Protein AF-A0AAJ8B0W5-F1 (afdb_monomer)

Nearest PDB structures (foldseek):
  7wbt-assembly1_B  TM=7.585E-01  e=5.060E-06  Bos taurus
  7wbu-assembly1_A  TM=7.544E-01  e=2.182E-05  Bos taurus
  8ri2-assembly1_A  TM=7.915E-01  e=1.854E-04  Homo sapiens
  9gu4-assembly1_A  TM=7.882E-01  e=3.292E-04  Homo sapiens
  7alv-assembly1_A  TM=7.636E-01  e=7.203E-04  Homo sapiens

InterPro domains:
  IPR041075 NOD1/2, winged helix domain [PF17779] (108-151)
  IPR051261 NOD-like receptor [PTHR24106] (1-151)

Sequence (154 aa):
MVTEVRGFTDPQKEDYFRKRFRDEEQASRIISHIKTSRSLHIMCHIPVFCWITATVLEDVLKTREGGELPKTLTEMYIHFLVVQSKLKTIKYDGGSGTDPHWSPENRKMIESLGKLAFDQLQKGNLIFYESDLTECGIDIRAASVYSGVFTADL

Radius of gyration: 17.37 Å; Cα contacts (8 Å, |Δi|>4): 118; chains: 1; bounding box: 48×32×46 Å

Secondary structure (DSSP, 8-state):
---------HHHHHHHHHHH-S-HHHHHHHHHHHHH-HHHHHHTTSHHHHHHHHHHHHHHHHH-SSPPPP-SHHHHHHHHHHHHHHHHHHHTS---TTS-TT-HHHHHHHHHHHHHHHHHHHHT-----HHHHHHTT--HHHHHH-BTTB----

pLDDT: mean 82.71, std 11.6, range [37.44, 96.25]

Organism: Lates calcarifer (NCBI:txid8187)

Structure (mmCIF, N/CA/C/O backbone):
data_AF-A0AAJ8B0W5-F1
#
_entry.id   AF-A0AAJ8B0W5-F1
#
loop_
_atom_site.group_PDB
_atom_site.id
_atom_site.type_symbol
_atom_site.label_atom_id
_atom_site.label_alt_id
_atom_site.label_comp_id
_atom_site.label_asym_id
_atom_site.label_entity_id
_atom_site.label_seq_id
_atom_site.pdbx_PDB_ins_code
_atom_site.Cartn_x
_atom_site.Cartn_y
_atom_site.Cartn_z
_atom_site.occupancy
_atom_site.B_iso_or_equiv
_atom_site.auth_seq_id
_atom_site.auth_comp_id
_atom_site.auth_asym_id
_atom_site.auth_atom_id
_atom_site.pdbx_PDB_model_num
ATOM 1 N N . MET A 1 1 ? -26.819 -12.465 -16.879 1.00 71.62 1 MET A N 1
ATOM 2 C CA . MET A 1 1 ? -26.877 -11.947 -15.495 1.00 71.62 1 MET A CA 1
ATOM 3 C C . MET A 1 1 ? -25.481 -11.454 -15.154 1.00 71.62 1 MET A C 1
ATOM 5 O O . MET A 1 1 ? -24.552 -12.230 -15.319 1.00 71.62 1 MET A O 1
ATOM 9 N N . VAL A 1 2 ? -25.316 -10.176 -14.808 1.00 75.31 2 VAL A N 1
ATOM 10 C CA . VAL A 1 2 ? -24.023 -9.602 -14.395 1.00 75.31 2 VAL A CA 1
ATOM 11 C C . VAL A 1 2 ? -24.090 -9.400 -12.889 1.00 75.31 2 VAL A C 1
ATOM 13 O O . VAL A 1 2 ? -25.044 -8.794 -12.404 1.00 75.31 2 VAL A O 1
ATOM 16 N N . THR A 1 3 ? -23.116 -9.930 -12.158 1.00 81.38 3 THR A N 1
ATOM 17 C CA . THR A 1 3 ? -23.006 -9.737 -10.710 1.00 81.38 3 THR A CA 1
ATOM 18 C C . THR A 1 3 ? -21.967 -8.654 -10.455 1.00 81.38 3 THR A C 1
ATOM 20 O O . THR A 1 3 ? -20.799 -8.826 -10.787 1.00 81.38 3 THR A O 1
ATOM 23 N N . GLU A 1 4 ? -22.394 -7.530 -9.886 1.00 84.69 4 GLU A N 1
ATOM 24 C CA . GLU A 1 4 ? -21.499 -6.459 -9.448 1.00 84.69 4 GLU A CA 1
ATOM 25 C C . GLU A 1 4 ? -20.893 -6.833 -8.089 1.00 84.69 4 GLU A C 1
ATOM 27 O O . GLU A 1 4 ? -21.618 -7.044 -7.112 1.00 84.69 4 GLU A O 1
ATOM 32 N N . VAL A 1 5 ? -19.564 -6.905 -8.012 1.00 85.19 5 VAL A N 1
ATOM 33 C CA . VAL A 1 5 ? -18.870 -7.065 -6.731 1.00 85.19 5 VAL A CA 1
ATOM 34 C C . VAL A 1 5 ? -18.839 -5.710 -6.038 1.00 85.19 5 VAL A C 1
ATOM 36 O O . VAL A 1 5 ? -18.162 -4.787 -6.485 1.00 85.19 5 VAL A O 1
ATOM 39 N N . ARG A 1 6 ? -19.580 -5.594 -4.937 1.00 86.31 6 ARG A N 1
ATOM 40 C CA . ARG A 1 6 ? -19.601 -4.385 -4.110 1.00 86.31 6 ARG A CA 1
ATOM 41 C C . ARG A 1 6 ? -18.533 -4.464 -3.027 1.00 86.31 6 ARG A C 1
ATOM 43 O O . ARG A 1 6 ? -18.285 -5.529 -2.466 1.00 86.31 6 ARG A O 1
ATOM 50 N N . GLY A 1 7 ? -17.902 -3.327 -2.747 1.00 92.19 7 GLY A N 1
ATOM 51 C CA . GLY A 1 7 ? -16.942 -3.190 -1.660 1.00 92.19 7 GLY A CA 1
ATOM 52 C C . GLY A 1 7 ? -17.591 -3.239 -0.269 1.00 92.19 7 GLY A C 1
ATOM 53 O O . GLY A 1 7 ? -18.778 -3.524 -0.116 1.00 92.19 7 GLY A O 1
ATOM 54 N N . PHE A 1 8 ? -16.818 -2.921 0.766 1.00 95.56 8 PHE A N 1
ATOM 55 C CA . PHE A 1 8 ? -17.278 -2.853 2.148 1.00 95.56 8 PHE A CA 1
ATOM 56 C C . PHE A 1 8 ? -18.221 -1.676 2.405 1.00 95.56 8 PHE A C 1
ATOM 58 O O . PHE A 1 8 ? -17.924 -0.513 2.114 1.00 95.56 8 PHE A O 1
ATOM 65 N N . THR A 1 9 ? -19.348 -1.985 3.036 1.00 95.62 9 THR A N 1
ATOM 66 C CA . THR A 1 9 ? -20.220 -1.008 3.699 1.00 95.62 9 THR A CA 1
ATOM 67 C C . THR A 1 9 ? -19.547 -0.443 4.951 1.00 95.62 9 THR A C 1
ATOM 69 O O . THR A 1 9 ? -18.602 -1.035 5.470 1.00 95.62 9 THR A O 1
ATOM 72 N N . ASP A 1 10 ? -20.025 0.686 5.475 1.00 94.56 10 ASP A N 1
ATOM 73 C CA . ASP A 1 10 ? -19.412 1.306 6.659 1.00 94.56 10 ASP A CA 1
ATOM 74 C C . ASP A 1 10 ? -19.340 0.376 7.886 1.00 94.56 10 ASP A C 1
ATOM 76 O O . ASP A 1 10 ? -18.262 0.298 8.479 1.00 94.56 10 ASP A O 1
ATOM 80 N N . PRO A 1 11 ? -20.382 -0.417 8.222 1.00 95.94 11 PRO A N 1
ATOM 81 C CA . PRO A 1 11 ? -20.266 -1.426 9.275 1.00 95.94 11 PRO A CA 1
ATOM 82 C C . PRO A 1 11 ? -19.191 -2.480 8.975 1.00 95.94 11 PRO A C 1
ATOM 84 O O . PRO A 1 11 ? -18.404 -2.826 9.850 1.00 95.94 11 PRO A O 1
ATOM 87 N N . GLN A 1 12 ? -19.089 -2.944 7.723 1.00 96.25 12 GLN A N 1
ATOM 88 C CA . GLN A 1 12 ? -18.071 -3.924 7.320 1.00 96.25 12 GLN A CA 1
ATOM 89 C C . GLN A 1 12 ? -16.646 -3.360 7.404 1.00 96.25 12 GLN A C 1
ATOM 91 O O . GLN A 1 12 ? -15.726 -4.096 7.760 1.00 96.25 12 GLN A O 1
ATOM 96 N N . LYS A 1 13 ? -16.455 -2.063 7.117 1.00 95.06 13 LYS A N 1
ATOM 97 C CA . LYS A 1 13 ? -15.167 -1.380 7.314 1.00 95.06 13 LYS A CA 1
ATOM 98 C C . LYS A 1 13 ? -14.766 -1.424 8.785 1.00 95.06 13 LYS A C 1
ATOM 100 O O . LYS A 1 13 ? -13.646 -1.814 9.100 1.00 95.06 13 LYS A O 1
ATOM 105 N N . GLU A 1 14 ? -15.670 -1.039 9.686 1.00 95.12 14 GLU A N 1
ATOM 106 C CA . GLU A 1 14 ? -15.387 -1.058 11.124 1.00 95.12 14 GLU A CA 1
ATOM 107 C C . GLU A 1 14 ? -15.093 -2.469 11.632 1.00 95.12 14 GLU A C 1
ATOM 109 O O . GLU A 1 14 ? -14.101 -2.670 12.332 1.00 95.12 14 GLU A O 1
ATOM 114 N N . ASP A 1 15 ? -15.911 -3.446 11.238 1.00 95.88 15 ASP A N 1
ATOM 115 C CA . ASP A 1 15 ? -15.726 -4.848 11.610 1.00 95.88 15 ASP A CA 1
ATOM 116 C C . ASP A 1 15 ? -14.378 -5.391 11.139 1.00 95.88 15 ASP A C 1
ATOM 118 O O . ASP A 1 15 ? -13.724 -6.133 11.872 1.00 95.88 15 ASP A O 1
ATOM 122 N N . TYR A 1 16 ? -13.938 -5.015 9.935 1.00 95.75 16 TYR A N 1
ATOM 123 C CA . TYR A 1 16 ? -12.618 -5.380 9.434 1.00 95.75 16 TYR A CA 1
ATOM 124 C C . TYR A 1 16 ? -11.511 -4.867 10.365 1.00 95.75 16 TYR A C 1
ATOM 126 O O . TYR A 1 16 ? -10.654 -5.646 10.787 1.00 95.75 16 TYR A O 1
ATOM 134 N N . PHE A 1 17 ? -11.535 -3.580 10.728 1.00 94.88 17 PHE A N 1
ATOM 135 C CA . PHE A 1 17 ? -10.498 -2.996 11.581 1.00 94.88 17 PHE A CA 1
ATOM 136 C C . PHE A 1 17 ? -10.548 -3.541 13.015 1.00 94.88 17 PHE A C 1
ATOM 138 O O . PHE A 1 17 ? -9.497 -3.887 13.549 1.00 94.88 17 PHE A O 1
ATOM 145 N N . ARG A 1 18 ? -11.737 -3.727 13.605 1.00 94.50 18 ARG A N 1
ATOM 146 C CA . ARG A 1 18 ? -11.876 -4.367 14.928 1.00 94.50 18 ARG A CA 1
ATOM 147 C C . ARG A 1 18 ? -11.357 -5.804 14.936 1.00 94.50 18 ARG A C 1
ATOM 149 O O . ARG A 1 18 ? -10.665 -6.206 15.858 1.00 94.50 18 ARG A O 1
ATOM 156 N N . LYS A 1 19 ? -11.623 -6.587 13.885 1.00 94.12 19 LYS A N 1
ATOM 157 C CA . LYS A 1 19 ? -11.083 -7.956 13.771 1.00 94.12 19 LYS A CA 1
ATOM 158 C C . LYS A 1 19 ? -9.568 -7.973 13.562 1.00 94.12 19 LYS A C 1
ATOM 1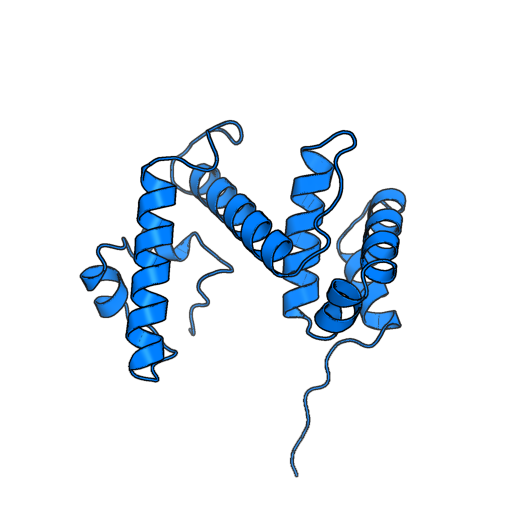60 O O . LYS A 1 19 ? -8.904 -8.925 13.967 1.00 94.12 19 LYS A O 1
ATOM 165 N N . ARG A 1 20 ? -9.017 -6.949 12.904 1.00 93.12 20 ARG A N 1
ATOM 166 C CA . ARG A 1 20 ? -7.590 -6.863 12.566 1.00 93.12 20 ARG A CA 1
ATOM 167 C C . ARG A 1 20 ? -6.711 -6.407 13.734 1.00 93.12 20 ARG A C 1
ATOM 169 O O . ARG A 1 20 ? -5.550 -6.823 13.793 1.00 93.12 20 ARG A O 1
ATOM 176 N N . PHE A 1 21 ? -7.236 -5.573 14.628 1.00 89.75 21 PHE A N 1
ATOM 177 C CA . PHE A 1 21 ? -6.525 -5.020 15.782 1.00 89.75 21 PHE A CA 1
ATOM 178 C C . PHE A 1 21 ? -7.131 -5.560 17.078 1.00 89.75 21 PHE A C 1
ATOM 180 O O . PHE A 1 21 ? -8.273 -5.264 17.391 1.00 89.75 21 PHE A O 1
ATOM 187 N N . ARG A 1 22 ? -6.364 -6.361 17.831 1.00 86.06 22 ARG A N 1
ATOM 188 C CA . ARG A 1 22 ? -6.845 -6.988 19.080 1.00 86.06 22 ARG A CA 1
ATOM 189 C C . ARG A 1 22 ? -7.035 -5.994 20.226 1.00 86.06 22 ARG A C 1
ATOM 191 O O . ARG A 1 22 ? -7.784 -6.279 21.150 1.00 86.06 22 ARG A O 1
ATOM 198 N N . ASP A 1 23 ? -6.305 -4.885 20.183 1.00 89.56 23 ASP A N 1
ATOM 199 C CA . ASP A 1 23 ? -6.404 -3.813 21.162 1.00 89.56 23 ASP A CA 1
ATOM 200 C C . ASP A 1 23 ? -7.536 -2.854 20.764 1.00 89.56 23 ASP A C 1
ATOM 202 O O . ASP A 1 23 ? -7.506 -2.252 19.686 1.00 89.56 23 ASP A O 1
ATOM 206 N N . GLU A 1 24 ? -8.551 -2.742 21.621 1.00 89.56 24 GLU A N 1
ATOM 207 C CA . GLU A 1 24 ? -9.753 -1.944 21.349 1.00 89.56 24 GLU A CA 1
ATOM 208 C C . GLU A 1 24 ? -9.474 -0.437 21.291 1.00 89.56 24 GLU A C 1
ATOM 210 O O . GLU A 1 24 ? -10.128 0.288 20.532 1.00 89.56 24 GLU A O 1
ATOM 215 N N . GLU A 1 25 ? -8.488 0.058 22.042 1.00 88.00 25 GLU A N 1
ATOM 216 C CA . GLU A 1 25 ? -8.101 1.469 22.002 1.00 88.00 25 GLU A CA 1
ATOM 217 C C . GLU A 1 25 ? -7.418 1.787 20.665 1.00 88.00 25 GLU A C 1
ATOM 219 O O . GLU A 1 25 ? -7.766 2.759 19.983 1.00 88.00 25 GLU A O 1
ATOM 224 N N . GLN A 1 26 ? -6.511 0.910 20.228 1.00 87.25 26 GLN A N 1
ATOM 225 C CA . GLN A 1 26 ? -5.846 0.992 18.935 1.00 87.25 26 GLN A CA 1
ATOM 226 C C . GLN A 1 26 ? -6.858 0.916 17.785 1.00 87.25 26 GLN A C 1
ATOM 228 O O . GLN A 1 26 ? -6.822 1.754 16.878 1.00 87.25 26 GLN A O 1
ATOM 233 N N . ALA A 1 27 ? -7.784 -0.049 17.830 1.00 91.69 27 ALA A N 1
ATOM 234 C CA . ALA A 1 27 ? -8.842 -0.196 16.835 1.00 91.69 27 ALA A CA 1
ATOM 235 C C . ALA A 1 27 ? -9.715 1.066 16.764 1.00 91.69 27 ALA A C 1
ATOM 237 O O . ALA A 1 27 ? -9.953 1.601 15.677 1.00 91.69 27 ALA A O 1
ATOM 238 N N . SER A 1 28 ? -10.126 1.597 17.918 1.00 91.44 28 SER A N 1
ATOM 239 C CA . SER A 1 28 ? -10.945 2.809 18.014 1.00 91.44 28 SER A CA 1
ATOM 240 C C . SER A 1 28 ? -10.229 4.039 17.454 1.00 91.44 28 SER A C 1
ATOM 242 O O . SER A 1 28 ? -10.823 4.806 16.690 1.00 91.44 28 SER A O 1
ATOM 244 N N . ARG A 1 29 ? -8.937 4.214 17.759 1.00 88.56 29 ARG A N 1
ATOM 245 C CA . ARG A 1 29 ? -8.121 5.320 17.238 1.00 88.56 29 ARG A CA 1
ATOM 246 C C . ARG A 1 29 ? -7.969 5.252 15.717 1.00 88.56 29 ARG A C 1
ATOM 248 O O . ARG A 1 29 ? -8.092 6.279 15.048 1.00 88.56 29 ARG A O 1
ATOM 255 N N . ILE A 1 30 ? -7.756 4.057 15.163 1.00 89.44 30 ILE A N 1
ATOM 256 C CA . ILE A 1 30 ? -7.661 3.832 13.713 1.00 89.44 30 ILE A CA 1
ATOM 257 C C . ILE A 1 30 ? -8.991 4.131 13.023 1.00 89.44 30 ILE A C 1
ATOM 259 O O . ILE A 1 30 ? -9.023 4.892 12.057 1.00 89.44 30 ILE A O 1
ATOM 263 N N . ILE A 1 31 ? -10.094 3.577 13.531 1.00 93.12 31 ILE A N 1
ATOM 264 C CA . ILE A 1 31 ? -11.433 3.803 12.973 1.00 93.12 31 ILE A CA 1
ATOM 265 C C . ILE A 1 31 ? -11.778 5.296 13.010 1.00 93.12 31 ILE A C 1
ATOM 267 O O . ILE A 1 31 ? -12.283 5.832 12.023 1.00 93.12 31 ILE A O 1
ATOM 271 N N . SER A 1 32 ? -11.464 5.980 14.113 1.00 92.25 32 SER A N 1
ATOM 272 C CA . SER A 1 32 ? -11.654 7.425 14.248 1.00 92.25 32 SER A CA 1
ATOM 273 C C . SER A 1 32 ? -10.862 8.204 13.193 1.00 92.25 32 SER A C 1
ATOM 275 O O . SER A 1 32 ? -11.447 8.999 12.459 1.00 92.25 32 SER A O 1
ATOM 277 N N . HIS A 1 33 ? -9.566 7.915 13.026 1.00 89.38 33 HIS A N 1
ATOM 278 C CA . HIS A 1 33 ? -8.721 8.560 12.010 1.00 89.38 33 HIS A CA 1
ATOM 279 C C . HIS A 1 33 ? -9.228 8.342 10.578 1.00 89.38 33 HIS A C 1
ATOM 281 O O . HIS A 1 33 ? -9.235 9.257 9.754 1.00 89.38 33 HIS A O 1
ATOM 287 N N . ILE A 1 34 ? -9.698 7.133 10.270 1.00 90.81 34 ILE A N 1
ATOM 288 C CA . ILE A 1 34 ? -10.270 6.829 8.955 1.00 90.81 34 ILE A CA 1
ATOM 289 C C . ILE A 1 34 ? -11.553 7.627 8.735 1.00 90.81 34 ILE A C 1
ATOM 291 O O . ILE A 1 34 ? -11.740 8.161 7.649 1.00 90.81 34 ILE A O 1
ATOM 295 N N . LYS A 1 35 ? -12.427 7.740 9.742 1.00 91.38 35 LYS A N 1
ATOM 296 C CA . LYS A 1 35 ? -13.674 8.514 9.643 1.00 91.38 35 LYS A CA 1
ATOM 297 C C . LYS A 1 35 ? -13.431 10.019 9.509 1.00 91.38 35 LYS A C 1
ATOM 299 O O . LYS A 1 35 ? -14.197 10.683 8.815 1.00 91.38 35 LYS A O 1
ATOM 304 N N . THR A 1 36 ? -12.392 10.562 10.144 1.00 90.75 36 THR A N 1
ATOM 305 C CA . THR A 1 36 ? -12.055 11.991 10.035 1.00 90.75 36 THR A CA 1
ATOM 306 C C . THR A 1 36 ? -11.388 12.333 8.702 1.00 90.75 36 THR A C 1
ATOM 308 O O . THR A 1 36 ? -11.599 13.428 8.180 1.00 90.75 36 THR A O 1
ATOM 311 N N . SER A 1 37 ? -10.642 11.402 8.095 1.00 89.38 37 SER A N 1
ATOM 312 C CA . SER A 1 37 ? -10.120 11.565 6.735 1.00 89.38 37 SER A CA 1
ATOM 313 C C . SER A 1 37 ? -11.114 11.071 5.682 1.00 89.38 37 SER A C 1
ATOM 315 O O . SER A 1 37 ? -11.194 9.881 5.371 1.00 89.38 37 SER A O 1
ATOM 317 N N . ARG A 1 38 ? -11.825 12.009 5.042 1.00 90.12 38 ARG A N 1
ATOM 318 C CA . ARG A 1 38 ? -12.773 11.711 3.950 1.00 90.12 38 ARG A CA 1
ATOM 319 C C . ARG A 1 38 ? -12.165 10.808 2.870 1.00 90.12 38 ARG A C 1
ATOM 321 O O . ARG A 1 38 ? -12.831 9.887 2.403 1.00 90.12 38 ARG A O 1
ATOM 328 N N . SER A 1 39 ? -10.914 11.055 2.485 1.00 88.62 39 SER A N 1
ATOM 329 C CA . SER A 1 39 ? -10.226 10.263 1.462 1.00 88.62 39 SER A CA 1
ATOM 330 C C . SER A 1 39 ? -10.042 8.812 1.906 1.00 88.62 39 SER A C 1
ATOM 332 O O . SER A 1 39 ? -10.419 7.902 1.171 1.00 88.62 39 SER A O 1
ATOM 334 N N . LEU A 1 40 ? -9.527 8.578 3.120 1.00 89.19 40 LEU A N 1
ATOM 335 C CA . LEU A 1 40 ? -9.344 7.219 3.646 1.00 89.19 40 LEU A CA 1
ATOM 336 C C . LEU A 1 40 ? -10.680 6.487 3.785 1.00 89.19 40 LEU A C 1
ATOM 338 O O . LEU A 1 40 ? -10.784 5.322 3.401 1.00 89.19 40 LEU A O 1
ATOM 342 N N . HIS A 1 41 ? -11.708 7.177 4.280 1.00 91.50 41 HIS A N 1
ATOM 343 C CA . HIS A 1 41 ? -13.038 6.609 4.466 1.00 91.50 41 HIS A CA 1
ATOM 344 C C . HIS A 1 41 ? -13.671 6.103 3.159 1.00 91.50 41 HIS A C 1
ATOM 346 O O . HIS A 1 41 ? -14.251 5.011 3.130 1.00 91.50 41 HIS A O 1
ATOM 352 N N . ILE A 1 42 ? -13.554 6.885 2.078 1.00 92.06 42 ILE A N 1
ATOM 353 C CA . ILE A 1 42 ? -14.071 6.518 0.752 1.00 92.06 42 ILE A CA 1
ATOM 354 C C . ILE A 1 42 ? -13.294 5.324 0.199 1.00 92.06 42 ILE A C 1
ATOM 356 O O . ILE A 1 42 ? -13.893 4.356 -0.259 1.00 92.06 42 ILE A O 1
ATOM 360 N N . MET A 1 43 ? -11.966 5.356 0.278 1.00 90.50 43 MET A N 1
ATOM 361 C CA . MET A 1 43 ? -11.130 4.293 -0.278 1.00 90.50 43 MET A CA 1
ATOM 362 C C . MET A 1 43 ? -11.292 2.961 0.427 1.00 90.50 43 MET A C 1
ATOM 364 O O . MET A 1 43 ? -11.328 1.935 -0.241 1.00 90.50 43 MET A O 1
ATOM 368 N N . CYS A 1 44 ? -11.467 2.974 1.75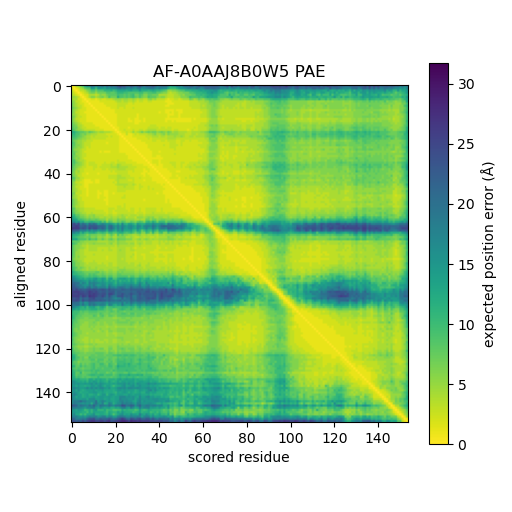0 1.00 91.88 44 CYS A N 1
ATOM 369 C CA . CYS A 1 44 ? -11.768 1.778 2.534 1.00 91.88 44 CYS A CA 1
ATOM 370 C C . CYS A 1 44 ? -13.095 1.111 2.125 1.00 91.88 44 CYS A C 1
ATOM 372 O O . CYS A 1 44 ? -13.448 0.071 2.664 1.00 91.88 44 CYS A O 1
ATOM 374 N N . HIS A 1 45 ? -13.848 1.660 1.166 1.00 93.44 45 HIS A N 1
ATOM 375 C CA . HIS A 1 45 ? -14.868 0.883 0.474 1.00 93.44 45 HIS A CA 1
ATOM 376 C C . HIS A 1 45 ? -14.265 -0.315 -0.273 1.00 93.44 45 HIS A C 1
ATOM 378 O O . HIS A 1 45 ? -14.861 -1.381 -0.284 1.00 93.44 45 HIS A O 1
ATOM 384 N N . ILE A 1 46 ? -13.076 -0.203 -0.863 1.00 94.06 46 ILE A N 1
ATOM 385 C CA . ILE A 1 46 ? -12.437 -1.327 -1.554 1.00 94.06 46 ILE A CA 1
ATOM 386 C C . ILE A 1 46 ? -11.605 -2.118 -0.527 1.00 94.06 46 ILE A C 1
ATOM 388 O O . ILE A 1 46 ? -10.710 -1.539 0.095 1.00 94.06 46 ILE A O 1
ATOM 392 N N . PRO A 1 47 ? -11.832 -3.436 -0.354 1.00 92.19 47 PRO A N 1
ATOM 393 C CA . PRO A 1 47 ? -11.182 -4.228 0.698 1.00 92.19 47 PRO A CA 1
ATOM 394 C C . PRO A 1 47 ? -9.648 -4.170 0.708 1.00 92.19 47 PRO A C 1
ATOM 396 O O . PRO A 1 47 ? -9.038 -4.163 1.778 1.00 92.19 47 PRO A O 1
ATOM 399 N N . VAL A 1 48 ? -9.007 -4.069 -0.462 1.00 91.00 48 VAL A N 1
ATOM 400 C CA . VAL A 1 48 ? -7.541 -3.945 -0.546 1.00 91.00 48 VAL A CA 1
ATOM 401 C C . VAL A 1 48 ? -7.034 -2.669 0.132 1.00 91.00 48 VAL A C 1
ATOM 403 O O . VAL A 1 48 ? -6.001 -2.698 0.797 1.00 91.00 48 VAL A O 1
ATOM 406 N N . PHE A 1 49 ? -7.786 -1.566 0.063 1.00 91.56 49 PHE A N 1
ATOM 407 C CA . PHE A 1 49 ? -7.423 -0.334 0.760 1.00 91.56 49 PHE A CA 1
ATOM 408 C C . PHE A 1 49 ? -7.587 -0.468 2.270 1.00 91.56 49 PHE A C 1
ATOM 410 O O . PHE A 1 49 ? -6.730 0.021 2.997 1.00 91.56 49 PHE A O 1
ATOM 417 N N . CYS A 1 50 ? -8.595 -1.197 2.761 1.00 93.56 50 CYS A N 1
ATOM 418 C CA . CYS A 1 50 ? -8.670 -1.533 4.187 1.00 93.56 50 CYS A CA 1
ATOM 419 C C . CYS A 1 50 ? -7.416 -2.280 4.660 1.00 93.56 50 CYS A C 1
ATOM 421 O O . CYS A 1 50 ? -6.885 -1.988 5.734 1.00 93.56 50 CYS A O 1
ATOM 423 N N . TRP A 1 51 ? -6.909 -3.211 3.849 1.00 92.25 51 TRP A N 1
ATOM 424 C CA . TRP A 1 51 ? -5.678 -3.938 4.148 1.00 92.25 51 TRP A CA 1
ATOM 425 C C . TRP A 1 51 ? -4.426 -3.056 4.118 1.00 92.25 51 TRP A C 1
ATOM 427 O O . TRP A 1 51 ? -3.648 -3.095 5.078 1.00 92.25 51 TRP A O 1
ATOM 437 N N . ILE A 1 52 ? -4.262 -2.210 3.095 1.00 91.44 52 ILE A N 1
ATOM 438 C CA . ILE A 1 52 ? -3.157 -1.237 3.019 1.00 91.44 52 ILE A CA 1
ATOM 439 C C . ILE A 1 52 ? -3.204 -0.303 4.231 1.00 91.44 52 ILE A C 1
ATOM 441 O O . ILE A 1 52 ? -2.198 -0.119 4.918 1.00 91.44 52 ILE A O 1
ATOM 445 N N . THR A 1 53 ? -4.383 0.242 4.543 1.00 92.19 53 THR A N 1
ATOM 446 C CA . THR A 1 53 ? -4.574 1.162 5.664 1.00 92.19 53 THR A CA 1
ATOM 447 C C . THR A 1 53 ? -4.269 0.518 7.003 1.00 92.19 53 THR A C 1
ATOM 449 O O . THR A 1 53 ? -3.533 1.103 7.793 1.00 92.19 53 THR A O 1
ATOM 452 N N . ALA A 1 54 ? -4.755 -0.699 7.249 1.00 91.75 54 ALA A N 1
ATOM 453 C CA . ALA A 1 54 ? -4.416 -1.421 8.469 1.00 91.75 54 ALA A CA 1
ATOM 454 C C . ALA A 1 54 ? -2.903 -1.661 8.579 1.00 91.75 54 ALA A C 1
ATOM 456 O O . ALA A 1 54 ? -2.317 -1.394 9.622 1.00 91.75 54 ALA A O 1
ATOM 457 N N . THR A 1 55 ? -2.266 -2.111 7.497 1.00 90.38 55 THR A N 1
ATOM 458 C CA . THR A 1 55 ? -0.823 -2.399 7.461 1.00 90.38 55 THR A CA 1
ATOM 459 C C . THR A 1 55 ? 0.015 -1.167 7.797 1.00 90.38 55 THR A C 1
ATOM 461 O O . THR A 1 55 ? 0.912 -1.229 8.635 1.00 90.38 55 THR A O 1
ATOM 464 N N . VAL A 1 56 ? -0.305 -0.028 7.181 1.00 90.38 56 VAL A N 1
ATOM 465 C CA . VAL A 1 56 ? 0.409 1.234 7.400 1.00 90.38 56 VAL A CA 1
ATOM 466 C C . VAL A 1 56 ? 0.176 1.781 8.804 1.00 90.38 56 VAL A C 1
ATOM 468 O O . VAL A 1 56 ? 1.133 2.144 9.485 1.00 90.38 56 VAL A O 1
ATOM 471 N N . LEU A 1 57 ? -1.078 1.842 9.258 1.00 88.94 57 LEU A N 1
ATOM 472 C CA . LEU A 1 57 ? -1.389 2.405 10.572 1.00 88.94 57 LEU A CA 1
ATOM 473 C C . LEU A 1 57 ? -0.851 1.529 11.710 1.00 88.94 57 LEU A C 1
ATOM 475 O O . LEU A 1 57 ? -0.464 2.066 12.743 1.00 88.94 57 LEU A O 1
ATOM 479 N N . GLU A 1 58 ? -0.754 0.210 11.516 1.00 87.12 58 GLU A N 1
ATOM 480 C CA . GLU A 1 58 ? -0.104 -0.685 12.475 1.00 87.12 58 GLU A CA 1
ATOM 481 C C . GLU A 1 58 ? 1.382 -0.350 12.669 1.00 87.12 58 GLU A C 1
ATOM 483 O O . GLU A 1 58 ? 1.833 -0.238 13.809 1.00 87.12 58 GLU A O 1
ATOM 488 N N . ASP A 1 59 ? 2.141 -0.171 11.581 1.00 85.69 59 ASP A N 1
ATOM 489 C CA . ASP A 1 59 ? 3.570 0.171 11.654 1.00 85.69 59 ASP A CA 1
ATOM 490 C C . ASP A 1 59 ? 3.787 1.565 12.253 1.00 85.69 59 ASP A C 1
ATOM 492 O O . ASP A 1 59 ? 4.624 1.737 13.142 1.00 85.69 59 ASP A O 1
ATOM 496 N N . VAL A 1 60 ? 3.000 2.558 11.826 1.00 84.19 60 VAL A N 1
ATOM 497 C CA . VAL A 1 60 ? 3.127 3.937 12.324 1.00 84.19 60 VAL A CA 1
ATOM 498 C C . VAL A 1 60 ? 2.817 4.014 13.821 1.00 84.19 60 VAL A C 1
ATOM 500 O O . VAL A 1 60 ? 3.555 4.667 14.554 1.00 84.19 60 VAL A O 1
ATOM 503 N N . LEU A 1 61 ? 1.776 3.325 14.300 1.00 81.56 61 LEU A N 1
ATOM 504 C CA . LEU A 1 61 ? 1.412 3.337 15.722 1.00 81.56 61 LEU A CA 1
ATOM 505 C C . LEU A 1 61 ? 2.417 2.588 16.606 1.00 81.56 61 LEU A C 1
ATOM 507 O O . LEU A 1 61 ? 2.615 2.988 17.747 1.00 81.56 61 LEU A O 1
ATOM 511 N N . LYS A 1 62 ? 3.074 1.538 16.095 1.00 77.56 62 LYS A N 1
ATOM 512 C CA . LYS A 1 62 ? 4.134 0.824 16.830 1.00 77.56 62 LYS A CA 1
ATOM 513 C C . LYS A 1 62 ? 5.442 1.610 16.914 1.00 77.56 62 LYS A C 1
ATOM 515 O O . LYS A 1 62 ? 6.212 1.399 17.842 1.00 77.56 62 LYS A O 1
ATOM 520 N N . THR A 1 63 ? 5.720 2.466 15.931 1.00 71.19 63 THR A N 1
ATOM 521 C CA . THR A 1 63 ? 7.029 3.128 15.782 1.00 71.19 63 THR A CA 1
ATOM 522 C C . THR A 1 63 ? 7.040 4.598 16.195 1.00 71.19 63 THR A C 1
ATOM 524 O O . THR A 1 63 ? 8.119 5.158 16.379 1.00 71.19 63 THR A O 1
ATOM 527 N N . ARG A 1 64 ? 5.877 5.244 16.352 1.00 65.00 64 ARG A N 1
ATOM 528 C CA . ARG A 1 64 ? 5.774 6.647 16.778 1.00 65.00 64 ARG A CA 1
ATOM 529 C C . ARG A 1 64 ? 4.918 6.800 18.032 1.00 65.00 64 ARG A C 1
ATOM 531 O O . ARG A 1 64 ? 3.692 6.719 17.969 1.00 65.00 64 ARG A O 1
ATOM 538 N N . GLU A 1 65 ? 5.551 7.198 19.131 1.00 53.84 65 GLU A N 1
ATOM 539 C CA . GLU A 1 65 ? 4.866 7.833 20.259 1.00 53.84 65 GLU A CA 1
ATOM 540 C C . GLU A 1 65 ? 4.458 9.266 19.860 1.00 53.84 65 GLU A C 1
ATOM 542 O O . GLU A 1 65 ? 5.181 10.230 20.084 1.00 53.84 65 GLU A O 1
ATOM 547 N N . GLY A 1 66 ? 3.307 9.419 19.193 1.00 57.09 66 GLY A N 1
ATOM 548 C CA . GLY A 1 66 ? 2.638 10.727 19.074 1.00 57.09 66 GLY A CA 1
ATOM 549 C C . GLY A 1 66 ? 2.782 11.504 17.757 1.00 57.09 66 GLY A C 1
ATOM 550 O O . GLY A 1 66 ? 2.451 12.685 17.723 1.00 57.09 66 GLY A O 1
ATOM 551 N N . GLY A 1 67 ? 3.220 10.882 16.656 1.00 64.19 67 GLY A N 1
ATOM 552 C CA . GLY A 1 67 ? 3.198 11.536 15.335 1.00 64.19 67 GLY A CA 1
ATOM 553 C C . GLY A 1 67 ? 1.820 11.525 14.654 1.00 64.19 67 GLY A C 1
ATOM 554 O O . GLY A 1 67 ? 0.990 10.657 14.932 1.00 64.19 67 GLY A O 1
ATOM 555 N N . GLU A 1 68 ? 1.587 12.461 13.723 1.00 71.12 68 GLU A N 1
ATOM 556 C CA . GLU A 1 68 ? 0.377 12.460 12.888 1.00 71.12 68 GLU A CA 1
ATOM 557 C C . GLU A 1 68 ? 0.318 11.210 11.997 1.00 71.12 68 GLU A C 1
ATOM 559 O O . GLU A 1 68 ? 1.322 10.786 11.416 1.00 71.12 68 GLU A O 1
ATOM 564 N N . LEU A 1 69 ? -0.878 10.627 11.896 1.00 81.88 69 LEU A N 1
ATOM 565 C CA . LEU A 1 69 ? -1.162 9.513 10.998 1.00 81.88 69 LEU A CA 1
ATOM 566 C C . LEU A 1 69 ? -1.306 10.025 9.553 1.00 81.88 69 LEU A C 1
ATOM 568 O O . LEU A 1 69 ? -1.807 11.138 9.370 1.00 81.88 69 LEU A O 1
ATOM 572 N N . PRO A 1 70 ? -0.937 9.228 8.532 1.00 84.75 70 PRO A N 1
ATOM 573 C CA . PRO A 1 70 ? -1.085 9.609 7.127 1.00 84.75 70 PRO A CA 1
ATOM 574 C C . PRO A 1 70 ? -2.523 10.027 6.810 1.00 84.75 70 PRO A C 1
ATOM 576 O O . PRO A 1 70 ? -3.473 9.320 7.156 1.00 84.75 70 PRO A O 1
ATOM 579 N N . LYS A 1 71 ? -2.699 11.180 6.167 1.00 82.00 71 LYS A N 1
ATOM 580 C CA . LYS A 1 71 ? -4.010 11.771 5.859 1.00 82.00 71 LYS A CA 1
ATOM 581 C C . LYS A 1 71 ? -4.360 11.613 4.386 1.00 82.00 71 LYS A C 1
ATOM 583 O O . LYS A 1 71 ? -5.543 11.499 4.056 1.00 82.00 71 LYS A O 1
ATOM 588 N N . THR A 1 72 ? -3.351 11.603 3.514 1.00 86.12 72 THR A N 1
ATOM 589 C CA . THR A 1 72 ? -3.530 11.551 2.060 1.00 86.12 72 THR A CA 1
ATOM 590 C C . THR A 1 72 ? -3.227 10.181 1.468 1.00 86.12 72 THR A C 1
ATOM 592 O O . THR A 1 72 ? -2.517 9.356 2.037 1.00 86.12 72 THR A O 1
ATOM 595 N N . LEU A 1 73 ? -3.752 9.967 0.264 1.00 85.19 73 LEU A N 1
ATOM 596 C CA . LEU A 1 73 ? -3.475 8.807 -0.575 1.00 85.19 73 LEU A CA 1
ATOM 597 C C . LEU A 1 73 ? -1.980 8.589 -0.805 1.00 85.19 73 LEU A C 1
ATOM 599 O O . LEU A 1 73 ? -1.456 7.499 -0.597 1.00 85.19 73 LEU A O 1
ATOM 603 N N . THR A 1 74 ? -1.295 9.650 -1.215 1.00 89.50 74 THR A N 1
ATOM 604 C CA . THR A 1 74 ? 0.132 9.607 -1.516 1.00 89.50 74 THR A CA 1
ATOM 605 C C . THR A 1 74 ? 0.937 9.258 -0.272 1.00 89.50 74 THR A C 1
ATOM 607 O O . THR A 1 74 ? 1.803 8.392 -0.337 1.00 89.50 74 THR A O 1
ATOM 610 N N . GLU A 1 75 ? 0.611 9.852 0.880 1.00 89.19 75 GLU A N 1
ATOM 611 C CA . GLU A 1 75 ? 1.248 9.491 2.149 1.00 89.19 75 GLU A CA 1
ATOM 612 C C . GLU A 1 75 ? 1.008 8.017 2.492 1.00 89.19 75 GLU A C 1
ATOM 614 O O . GLU A 1 75 ? 1.958 7.320 2.835 1.00 89.19 75 GLU A O 1
ATOM 619 N N . MET A 1 76 ? -0.222 7.508 2.338 1.00 90.25 76 MET A N 1
ATOM 620 C CA . MET A 1 76 ? -0.520 6.087 2.560 1.00 90.25 76 MET A CA 1
ATOM 621 C C . MET A 1 76 ? 0.371 5.177 1.713 1.00 90.25 76 MET A C 1
ATOM 623 O O . MET A 1 76 ? 0.944 4.230 2.247 1.00 90.25 76 MET A O 1
ATOM 627 N N . TYR A 1 77 ? 0.527 5.470 0.421 1.00 89.50 77 TYR A N 1
ATOM 628 C CA . TYR A 1 77 ? 1.374 4.674 -0.470 1.00 89.50 77 TYR A CA 1
ATOM 629 C C . TYR A 1 77 ? 2.868 4.811 -0.153 1.00 89.50 77 TYR A C 1
ATOM 631 O O . TYR A 1 77 ? 3.577 3.807 -0.163 1.00 89.50 77 TYR A O 1
ATOM 639 N N . ILE A 1 78 ? 3.349 6.008 0.197 1.00 89.25 78 ILE A N 1
ATOM 640 C CA . ILE A 1 78 ? 4.739 6.209 0.639 1.00 89.25 78 ILE A CA 1
ATOM 641 C C . ILE A 1 78 ? 5.014 5.377 1.894 1.00 89.25 78 ILE A C 1
ATOM 643 O O . ILE A 1 78 ? 5.986 4.625 1.943 1.00 89.25 78 ILE A O 1
ATOM 647 N N . HIS A 1 79 ? 4.140 5.466 2.898 1.00 89.12 79 HIS A N 1
ATOM 648 C CA . HIS A 1 79 ? 4.281 4.689 4.123 1.00 89.12 79 HIS A CA 1
ATOM 649 C C . HIS A 1 79 ? 4.157 3.187 3.864 1.00 89.12 79 HIS A C 1
ATOM 651 O O . HIS A 1 79 ? 4.897 2.406 4.456 1.00 89.12 79 HIS A O 1
ATOM 657 N N . PHE A 1 80 ? 3.285 2.770 2.947 1.00 89.19 80 PHE A N 1
ATOM 658 C CA . PHE A 1 80 ? 3.181 1.372 2.549 1.00 89.19 80 PHE A CA 1
ATOM 659 C C . PHE A 1 80 ? 4.494 0.857 1.945 1.00 89.19 80 PHE A C 1
ATOM 661 O O . PHE A 1 80 ? 4.971 -0.198 2.357 1.00 89.19 80 PHE A O 1
ATOM 668 N N . LEU A 1 81 ? 5.139 1.622 1.057 1.00 87.44 81 LEU A N 1
ATOM 669 C CA . LEU A 1 81 ? 6.454 1.267 0.507 1.00 87.44 81 LEU A CA 1
ATOM 670 C C . LEU A 1 81 ? 7.537 1.172 1.590 1.00 87.44 81 LEU A C 1
ATOM 672 O O . LEU A 1 81 ? 8.388 0.282 1.529 1.00 87.44 81 LEU A O 1
ATOM 676 N N . VAL A 1 82 ? 7.490 2.038 2.607 1.00 86.19 82 VAL A N 1
ATOM 677 C CA . VAL A 1 82 ? 8.391 1.954 3.768 1.00 86.19 82 VAL A CA 1
ATOM 678 C C . VAL A 1 82 ? 8.169 0.652 4.541 1.00 86.19 82 VAL A C 1
ATOM 680 O O . VAL A 1 82 ? 9.140 -0.042 4.841 1.00 86.19 82 VAL A O 1
ATOM 683 N N . VAL A 1 83 ? 6.914 0.280 4.824 1.00 85.75 83 VAL A N 1
ATOM 684 C CA . VAL A 1 83 ? 6.586 -0.985 5.508 1.00 85.75 83 VAL A CA 1
ATOM 685 C C . VAL A 1 83 ? 7.081 -2.187 4.706 1.00 85.75 83 VAL A C 1
ATOM 687 O O . VAL A 1 83 ? 7.726 -3.074 5.262 1.00 85.75 83 VAL A O 1
ATOM 690 N N . GLN A 1 84 ? 6.842 -2.200 3.395 1.00 83.06 84 GLN A N 1
ATOM 691 C CA . GLN A 1 84 ? 7.291 -3.282 2.518 1.00 83.06 84 GLN A CA 1
ATOM 692 C C . GLN A 1 84 ? 8.822 -3.391 2.468 1.00 83.06 84 GLN A C 1
ATOM 694 O O . GLN A 1 84 ? 9.369 -4.490 2.542 1.00 83.06 84 GLN A O 1
ATOM 699 N N . SER A 1 85 ? 9.525 -2.256 2.437 1.00 80.25 85 SER A N 1
ATOM 700 C CA . SER A 1 85 ? 10.993 -2.228 2.445 1.00 80.25 85 SER A CA 1
ATOM 701 C C . SER A 1 85 ? 11.572 -2.781 3.752 1.00 80.25 85 SER A C 1
ATOM 703 O O . SER A 1 85 ? 12.509 -3.573 3.712 1.00 80.25 85 SER A O 1
ATOM 705 N N . LYS A 1 86 ? 10.973 -2.451 4.907 1.00 78.75 86 LYS A N 1
ATOM 706 C CA . LYS A 1 86 ? 11.353 -3.039 6.207 1.00 78.75 86 LYS A CA 1
ATOM 707 C C . LYS A 1 86 ? 11.127 -4.552 6.235 1.00 78.75 86 LYS A C 1
ATOM 709 O O . LYS A 1 86 ? 11.992 -5.303 6.681 1.00 78.75 86 LYS A O 1
ATOM 714 N N . LEU A 1 87 ? 9.964 -5.007 5.757 1.00 76.31 87 LEU A N 1
ATOM 715 C CA . LEU A 1 87 ? 9.628 -6.433 5.713 1.00 76.31 87 LEU A CA 1
ATOM 716 C C . LEU A 1 87 ? 10.608 -7.218 4.837 1.00 76.31 87 LEU A C 1
ATOM 718 O O . LEU A 1 87 ? 10.974 -8.331 5.208 1.00 76.31 87 LEU A O 1
ATOM 722 N N . LYS A 1 88 ? 11.063 -6.637 3.722 1.00 72.44 88 LYS A N 1
ATOM 723 C CA . LYS A 1 88 ? 12.105 -7.226 2.879 1.00 72.44 88 LYS A CA 1
ATOM 724 C C . LYS A 1 88 ? 13.424 -7.391 3.633 1.00 72.44 88 LYS A C 1
ATOM 726 O O . LYS A 1 88 ? 13.949 -8.501 3.661 1.00 72.44 88 LYS A O 1
ATOM 731 N N . THR A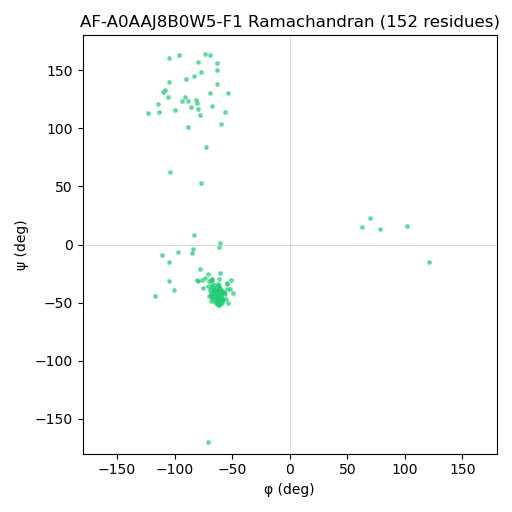 1 89 ? 13.922 -6.333 4.274 1.00 68.00 89 THR A N 1
ATOM 732 C CA . THR A 1 89 ? 15.203 -6.378 5.001 1.00 68.00 89 THR A CA 1
ATOM 733 C C . THR A 1 89 ? 15.202 -7.441 6.103 1.00 68.00 89 THR A C 1
ATOM 735 O O . THR A 1 89 ? 16.159 -8.201 6.226 1.00 68.00 89 THR A O 1
ATOM 738 N N . ILE A 1 90 ? 14.095 -7.572 6.843 1.00 66.19 90 ILE A N 1
ATOM 739 C CA . ILE A 1 90 ? 13.954 -8.595 7.892 1.00 66.19 90 ILE A CA 1
ATOM 740 C C . ILE A 1 90 ? 13.879 -10.010 7.296 1.00 66.19 90 ILE A C 1
ATOM 742 O O . ILE A 1 90 ? 14.483 -10.937 7.830 1.00 66.19 90 ILE A O 1
ATOM 746 N N . LYS A 1 91 ? 13.112 -10.207 6.214 1.00 64.75 91 LYS A N 1
ATOM 747 C CA . LYS A 1 91 ? 12.849 -11.546 5.655 1.00 64.75 91 LYS A CA 1
ATOM 748 C C . LYS A 1 91 ? 13.978 -12.093 4.779 1.00 64.75 91 LYS A C 1
ATOM 750 O O . LYS A 1 91 ? 14.107 -13.310 4.702 1.00 64.75 91 LYS A O 1
ATOM 755 N N . TYR A 1 92 ? 14.730 -11.236 4.088 1.00 61.59 92 TYR A N 1
ATOM 756 C CA . TYR A 1 92 ? 15.685 -11.656 3.055 1.00 61.59 92 TYR A CA 1
ATOM 757 C C . TYR A 1 92 ? 17.134 -11.300 3.388 1.00 61.59 92 TYR A C 1
ATOM 759 O O . TYR A 1 92 ? 18.012 -12.147 3.262 1.00 61.59 92 TYR A O 1
ATOM 767 N N . ASP A 1 93 ? 17.380 -10.078 3.864 1.00 59.34 93 ASP A N 1
ATOM 768 C CA . ASP A 1 93 ? 18.747 -9.594 4.097 1.00 59.34 93 ASP A CA 1
ATOM 769 C C . ASP A 1 93 ? 19.300 -10.028 5.470 1.00 59.34 93 ASP A C 1
ATOM 771 O O . ASP A 1 93 ? 20.454 -9.754 5.793 1.00 59.34 93 ASP A O 1
ATOM 775 N N . GLY A 1 94 ? 18.483 -10.695 6.301 1.00 59.53 94 GLY A N 1
ATOM 776 C CA . GLY A 1 94 ? 18.840 -11.071 7.676 1.00 59.53 94 GLY A CA 1
ATOM 777 C C . GLY A 1 94 ? 19.100 -9.863 8.586 1.00 59.53 94 GLY A C 1
ATOM 778 O O . GLY A 1 94 ? 19.694 -10.013 9.654 1.00 59.53 94 GLY A O 1
ATOM 779 N N . GLY A 1 95 ? 18.685 -8.673 8.141 1.00 58.88 95 GLY A N 1
ATOM 780 C CA . GLY A 1 95 ? 18.918 -7.403 8.810 1.00 58.88 95 GLY A CA 1
ATOM 781 C C . GLY A 1 95 ? 18.051 -7.226 10.050 1.00 58.88 95 GLY A C 1
ATOM 782 O O . GLY A 1 95 ? 17.043 -7.907 10.266 1.00 58.88 95 GLY A O 1
ATOM 783 N N . SER A 1 96 ? 18.444 -6.271 10.882 1.00 55.34 96 SER A N 1
ATOM 784 C CA . SER A 1 96 ? 17.667 -5.894 12.059 1.00 55.34 96 SER A CA 1
ATOM 785 C C . SER A 1 96 ? 16.576 -4.906 11.639 1.00 55.34 96 SER A C 1
ATOM 787 O O . SER A 1 96 ? 16.798 -4.050 10.788 1.00 55.34 96 SER A O 1
ATOM 789 N N . GLY A 1 97 ? 15.388 -4.950 12.254 1.00 55.44 97 GLY A N 1
ATOM 790 C CA . GLY A 1 97 ? 14.300 -3.995 11.963 1.00 55.44 97 GLY A CA 1
ATOM 791 C C . GLY A 1 97 ? 14.637 -2.512 12.228 1.00 55.44 97 GLY A C 1
ATOM 792 O O . GLY A 1 97 ? 13.772 -1.653 12.064 1.00 55.44 97 GLY A O 1
ATOM 793 N N . THR A 1 98 ? 15.870 -2.222 12.656 1.00 59.00 98 THR A N 1
ATOM 794 C CA . THR A 1 98 ? 16.453 -0.900 12.902 1.00 59.00 98 THR A CA 1
ATOM 795 C C . THR A 1 98 ? 17.291 -0.356 11.741 1.00 59.00 98 THR A C 1
ATOM 797 O O . THR A 1 98 ? 17.715 0.798 11.808 1.00 59.00 98 THR A O 1
ATOM 800 N N . ASP A 1 99 ? 17.527 -1.140 10.684 1.00 60.12 99 ASP A N 1
ATOM 801 C CA . ASP A 1 99 ? 18.289 -0.684 9.519 1.00 60.12 99 ASP A CA 1
ATOM 802 C C . ASP A 1 99 ? 17.582 0.483 8.796 1.00 60.12 99 ASP A C 1
ATOM 804 O O . ASP A 1 99 ? 16.345 0.587 8.820 1.00 60.12 99 ASP A O 1
ATOM 808 N N . PRO A 1 100 ? 18.329 1.397 8.138 1.00 66.50 100 PRO A N 1
ATOM 809 C CA . PRO A 1 100 ? 17.728 2.484 7.380 1.00 66.50 100 PRO A CA 1
ATOM 810 C C . PRO A 1 100 ? 16.761 1.936 6.329 1.00 66.50 100 PRO A C 1
ATOM 812 O O . PRO A 1 100 ? 17.158 1.312 5.350 1.00 66.50 100 PRO A O 1
ATOM 815 N N . HIS A 1 101 ? 15.476 2.234 6.513 1.00 68.88 101 HIS A N 1
ATOM 816 C CA . HIS A 1 101 ? 14.391 1.816 5.622 1.00 68.88 101 HIS A CA 1
ATOM 817 C C . HIS A 1 101 ? 14.660 2.143 4.137 1.00 68.88 101 HIS A C 1
ATOM 819 O O . HIS A 1 101 ? 14.257 1.387 3.254 1.00 68.88 101 HIS A O 1
ATOM 825 N N . TRP A 1 102 ? 15.402 3.223 3.866 1.00 76.38 102 TRP A N 1
ATOM 826 C CA . TRP A 1 102 ? 15.857 3.636 2.537 1.00 76.38 102 TRP A CA 1
ATOM 827 C C . TRP A 1 102 ? 17.344 3.343 2.289 1.00 76.38 102 TRP A C 1
ATOM 829 O O . TRP A 1 102 ? 18.127 4.272 2.064 1.00 76.38 102 TRP A O 1
ATOM 839 N N . SER A 1 103 ? 17.737 2.069 2.313 1.00 79.56 103 SER A N 1
ATOM 840 C CA . SER A 1 103 ? 19.076 1.667 1.865 1.00 79.56 103 SER A CA 1
ATOM 841 C C . SER A 1 103 ? 19.281 1.976 0.367 1.00 79.56 103 SER A C 1
ATOM 843 O O . SER A 1 103 ? 18.297 2.074 -0.382 1.00 79.56 103 SER A O 1
ATOM 845 N N . PRO A 1 104 ? 20.533 2.135 -0.105 1.00 82.75 104 PRO A N 1
ATOM 846 C CA . PRO A 1 104 ? 20.826 2.287 -1.531 1.00 82.75 104 PRO A CA 1
ATOM 847 C C . PRO A 1 104 ? 20.193 1.183 -2.395 1.00 82.75 104 PRO A C 1
ATOM 849 O O . PRO A 1 104 ? 19.661 1.461 -3.468 1.00 82.75 104 PRO A O 1
ATOM 852 N N . GLU A 1 105 ? 20.176 -0.054 -1.898 1.00 78.31 105 GLU A N 1
ATOM 853 C CA . GLU A 1 105 ? 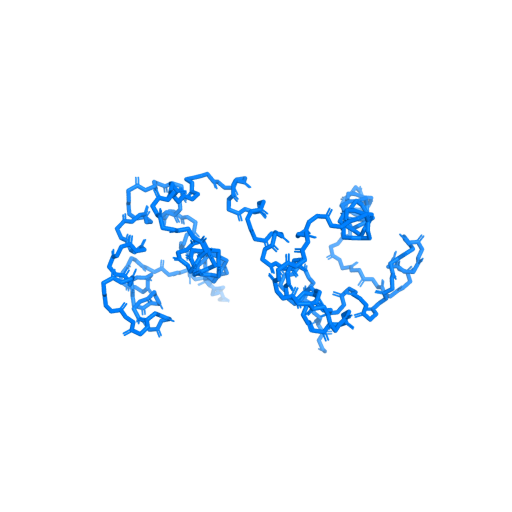19.605 -1.222 -2.572 1.00 78.31 105 GLU A CA 1
ATOM 854 C C . GLU A 1 105 ? 18.078 -1.128 -2.661 1.00 78.31 105 GLU A C 1
ATOM 856 O O . GLU A 1 105 ? 17.505 -1.379 -3.722 1.00 78.31 105 GLU A O 1
ATOM 861 N N . ASN A 1 106 ? 17.406 -0.731 -1.574 1.00 78.12 106 ASN A N 1
ATOM 862 C CA . ASN A 1 106 ? 15.951 -0.555 -1.557 1.00 78.12 106 ASN A CA 1
ATOM 863 C C . ASN A 1 106 ? 15.508 0.594 -2.471 1.00 78.12 106 ASN A C 1
ATOM 865 O O . ASN A 1 106 ? 14.515 0.455 -3.185 1.00 78.12 106 ASN A O 1
ATOM 869 N N . ARG A 1 107 ? 16.262 1.701 -2.504 1.00 84.94 107 ARG A N 1
ATOM 870 C CA . ARG A 1 107 ? 16.007 2.817 -3.431 1.00 84.94 107 ARG A CA 1
ATOM 871 C C . ARG A 1 107 ? 16.137 2.375 -4.883 1.00 84.94 107 ARG A C 1
ATOM 873 O O . ARG A 1 107 ? 15.193 2.547 -5.648 1.00 84.94 107 ARG A O 1
ATOM 880 N N . LYS A 1 108 ? 17.254 1.729 -5.231 1.00 84.69 108 LYS A N 1
ATOM 881 C CA . LYS A 1 108 ? 17.499 1.218 -6.585 1.00 84.69 108 LYS A CA 1
ATOM 882 C C . LYS A 1 108 ? 16.417 0.232 -7.026 1.00 84.69 108 LYS A C 1
ATOM 884 O O . LYS A 1 108 ? 15.970 0.275 -8.170 1.00 84.69 108 LYS A O 1
ATOM 889 N N . MET A 1 109 ? 15.980 -0.643 -6.120 1.00 81.50 109 MET A N 1
ATOM 890 C CA . MET A 1 109 ? 14.888 -1.575 -6.387 1.00 81.50 109 MET A CA 1
ATOM 891 C C . MET A 1 109 ? 13.585 -0.829 -6.696 1.00 81.50 109 MET A C 1
ATOM 893 O O . MET A 1 109 ? 12.991 -1.064 -7.740 1.00 81.50 109 MET A O 1
ATOM 897 N N . ILE A 1 110 ? 13.159 0.104 -5.838 1.00 84.81 110 ILE A N 1
ATOM 898 C CA . ILE A 1 110 ? 11.910 0.858 -6.033 1.00 84.81 110 ILE A CA 1
ATOM 899 C C . ILE A 1 110 ? 11.940 1.692 -7.319 1.00 84.81 110 ILE A C 1
ATOM 901 O O . ILE A 1 110 ? 10.939 1.742 -8.030 1.00 84.81 110 ILE A O 1
ATOM 905 N N . GLU A 1 111 ? 13.081 2.289 -7.663 1.00 88.50 111 GLU A N 1
ATOM 906 C CA . GLU A 1 111 ? 13.264 2.987 -8.941 1.00 88.50 111 GLU A CA 1
ATOM 907 C C . GLU A 1 111 ? 13.121 2.038 -10.139 1.00 88.50 111 GLU A C 1
ATOM 909 O O . GLU A 1 111 ? 12.411 2.354 -11.095 1.00 88.50 111 GLU A O 1
ATOM 914 N N . SER A 1 112 ? 13.733 0.851 -10.071 1.00 88.38 112 SER A N 1
ATOM 915 C CA . SER A 1 112 ? 13.649 -0.164 -11.132 1.00 88.38 112 SER A CA 1
ATOM 916 C C . SER A 1 112 ? 12.215 -0.675 -11.307 1.00 88.38 112 SER A C 1
ATOM 918 O O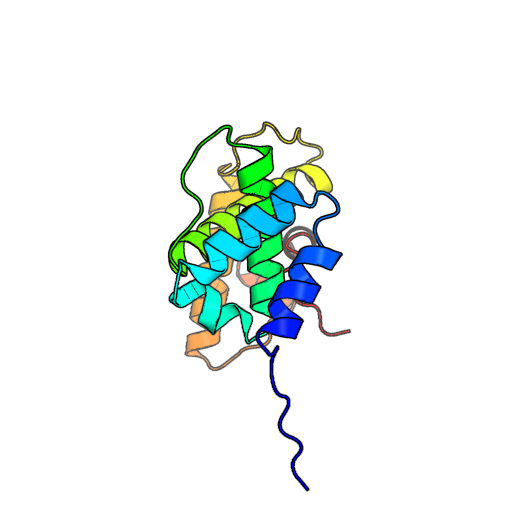 . SER A 1 112 ? 11.731 -0.796 -12.431 1.00 88.38 112 SER A O 1
ATOM 920 N N . LEU A 1 113 ? 11.504 -0.896 -10.196 1.00 87.12 113 LEU A N 1
ATOM 921 C CA . LEU A 1 113 ? 10.088 -1.269 -10.188 1.00 87.12 113 LEU A CA 1
ATOM 922 C C . LEU A 1 113 ? 9.200 -0.174 -10.780 1.00 87.12 113 LEU A C 1
ATOM 924 O O . LEU A 1 113 ? 8.336 -0.461 -11.606 1.00 87.12 113 LEU A O 1
ATOM 928 N N . GLY A 1 114 ? 9.426 1.082 -10.388 1.00 90.31 114 GLY A N 1
ATOM 929 C CA . GLY A 1 114 ? 8.691 2.227 -10.919 1.00 90.31 114 GLY A CA 1
ATOM 930 C C . GLY A 1 114 ? 8.895 2.393 -12.424 1.00 90.31 114 GLY A C 1
ATOM 931 O O . GLY A 1 114 ? 7.926 2.610 -13.151 1.00 90.31 114 GLY A O 1
ATOM 932 N N . LYS A 1 115 ? 10.135 2.222 -12.900 1.00 91.81 115 LYS A N 1
ATOM 933 C CA . LYS A 1 115 ? 10.457 2.243 -14.329 1.00 91.81 115 LYS A CA 1
ATOM 934 C C . LYS A 1 115 ? 9.737 1.124 -15.084 1.00 91.81 115 LYS A C 1
ATOM 936 O O . LYS A 1 115 ? 9.079 1.408 -16.078 1.00 91.81 115 LYS A O 1
ATOM 941 N N . LEU A 1 116 ? 9.814 -0.120 -14.601 1.00 89.94 116 LEU A N 1
ATOM 942 C CA . LEU A 1 116 ? 9.135 -1.255 -15.233 1.00 89.94 116 LEU A CA 1
ATOM 943 C C . LEU A 1 116 ? 7.619 -1.028 -15.324 1.00 89.94 116 LEU A C 1
ATOM 945 O O . LEU A 1 116 ? 7.029 -1.207 -16.389 1.00 89.94 116 LEU A O 1
ATOM 949 N N . ALA A 1 117 ? 6.995 -0.604 -14.220 1.00 91.62 117 ALA A N 1
ATOM 950 C CA . ALA A 1 117 ? 5.563 -0.328 -14.176 1.00 91.62 117 ALA A CA 1
ATOM 951 C C . ALA A 1 117 ? 5.166 0.769 -15.174 1.00 91.62 117 ALA A C 1
ATOM 953 O O . ALA A 1 117 ? 4.171 0.623 -15.881 1.00 91.62 117 ALA A O 1
ATOM 954 N N . PHE A 1 118 ? 5.955 1.843 -15.268 1.00 93.44 118 PHE A N 1
ATOM 955 C CA . PHE A 1 118 ? 5.727 2.921 -16.226 1.00 93.44 118 PHE A CA 1
ATOM 956 C C . PHE A 1 118 ? 5.840 2.437 -17.679 1.00 93.44 118 PHE A C 1
ATOM 958 O O . PHE A 1 118 ? 4.915 2.647 -18.465 1.00 93.44 118 PHE A O 1
ATOM 965 N N . ASP A 1 119 ? 6.929 1.744 -18.017 1.00 91.88 119 ASP A N 1
ATOM 966 C CA . ASP A 1 119 ? 7.203 1.275 -19.379 1.00 91.88 119 ASP A CA 1
ATOM 967 C C . ASP A 1 119 ? 6.126 0.290 -19.871 1.00 91.88 119 ASP A C 1
ATOM 969 O O . ASP A 1 119 ? 5.706 0.341 -21.028 1.00 91.88 119 ASP A O 1
ATOM 973 N N . GLN A 1 120 ? 5.653 -0.606 -19.002 1.00 91.31 120 GLN A N 1
ATOM 974 C CA . GLN A 1 120 ? 4.606 -1.577 -19.342 1.00 91.31 120 GLN A CA 1
ATOM 975 C C . GLN A 1 120 ? 3.223 -0.928 -19.406 1.00 91.31 120 GLN A C 1
ATOM 977 O O . GLN A 1 120 ? 2.454 -1.226 -20.322 1.00 91.31 120 GLN A O 1
ATOM 982 N N . LEU A 1 121 ? 2.931 0.032 -18.522 1.00 94.06 121 LEU A N 1
ATOM 983 C CA . LEU A 1 121 ? 1.683 0.791 -18.574 1.00 94.06 121 LEU A CA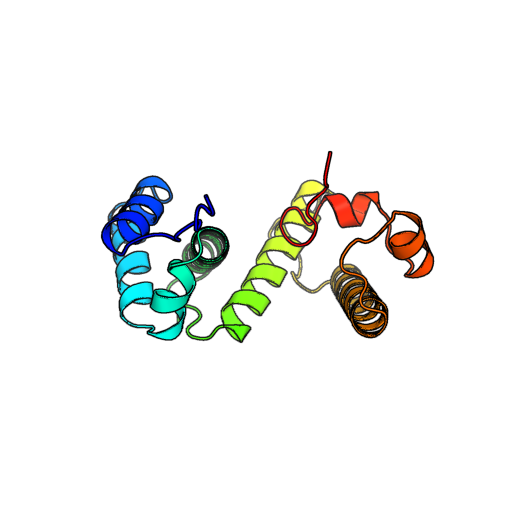 1
ATOM 984 C C . LEU A 1 121 ? 1.555 1.575 -19.887 1.00 94.06 121 LEU A C 1
ATOM 986 O O . LEU A 1 121 ? 0.478 1.590 -20.479 1.00 94.06 121 LEU A O 1
ATOM 990 N N . GLN A 1 122 ? 2.647 2.163 -20.392 1.00 94.50 122 GLN A N 1
ATOM 991 C CA . GLN A 1 122 ? 2.662 2.822 -21.706 1.00 94.50 122 GLN A CA 1
ATOM 992 C C . GLN A 1 122 ? 2.349 1.865 -22.865 1.00 94.50 122 GLN A C 1
ATOM 994 O O . GLN A 1 122 ? 1.784 2.286 -23.873 1.00 94.50 122 GLN A O 1
ATOM 999 N N . LYS A 1 123 ? 2.691 0.580 -22.719 1.00 93.75 123 LYS A N 1
ATOM 1000 C CA . LYS A 1 123 ? 2.391 -0.481 -23.691 1.00 93.75 123 LYS A CA 1
ATOM 1001 C C . LYS A 1 123 ? 0.990 -1.082 -23.508 1.00 93.75 123 LYS A C 1
ATOM 1003 O O . LYS A 1 123 ? 0.569 -1.877 -24.341 1.00 93.75 123 LYS A O 1
ATOM 1008 N N . GLY A 1 124 ? 0.268 -0.711 -22.446 1.00 93.31 124 GLY A N 1
ATOM 1009 C CA . GLY A 1 124 ? -1.025 -1.298 -22.083 1.00 93.31 124 GLY A CA 1
ATOM 1010 C C . GLY A 1 124 ? -0.922 -2.659 -21.384 1.00 93.31 124 GLY A C 1
ATOM 1011 O O . GLY A 1 124 ? -1.928 -3.353 -21.251 1.00 93.31 124 GLY A O 1
ATOM 1012 N N . ASN A 1 125 ? 0.272 -3.039 -20.928 1.00 91.25 125 ASN A N 1
ATOM 1013 C CA . ASN A 1 125 ? 0.520 -4.304 -20.249 1.00 91.25 125 ASN A CA 1
ATOM 1014 C C . ASN A 1 125 ? 0.354 -4.133 -18.735 1.00 91.25 125 ASN A C 1
ATOM 1016 O O . ASN A 1 125 ? 0.972 -3.262 -18.125 1.00 91.25 125 ASN A O 1
ATOM 1020 N N . LEU A 1 126 ? -0.473 -4.987 -18.130 1.00 88.88 126 LEU A N 1
ATOM 1021 C CA . LEU A 1 126 ? -0.719 -5.011 -16.679 1.00 88.88 126 LEU A CA 1
ATOM 1022 C C . LEU A 1 126 ? -0.140 -6.255 -15.991 1.00 88.88 126 LEU A C 1
ATOM 1024 O O . LEU A 1 126 ? -0.141 -6.331 -14.766 1.00 88.88 126 LEU A O 1
ATOM 1028 N N . ILE A 1 127 ? 0.330 -7.224 -16.779 1.00 87.31 127 ILE A N 1
ATOM 1029 C CA . ILE A 1 127 ? 0.921 -8.478 -16.311 1.00 87.31 127 ILE A CA 1
ATOM 1030 C C . ILE A 1 127 ? 2.412 -8.428 -16.626 1.00 87.31 127 ILE A C 1
ATOM 1032 O O . ILE A 1 127 ? 2.794 -8.093 -17.748 1.00 87.31 127 ILE A O 1
ATOM 1036 N N . PHE A 1 128 ? 3.230 -8.760 -15.630 1.00 85.38 128 PHE A N 1
ATOM 1037 C CA . PHE A 1 128 ? 4.683 -8.811 -15.740 1.00 85.38 128 PHE A CA 1
ATOM 1038 C C . PHE A 1 128 ? 5.141 -10.263 -15.721 1.00 85.38 128 PHE A C 1
ATOM 1040 O O . PHE A 1 128 ? 4.735 -11.031 -14.848 1.00 85.38 128 PHE A O 1
ATOM 1047 N N . TYR A 1 129 ? 6.020 -10.621 -16.645 1.00 86.12 129 TYR A N 1
ATOM 1048 C CA . TYR A 1 129 ? 6.684 -11.914 -16.660 1.00 86.12 129 TYR A CA 1
ATOM 1049 C C . TYR A 1 129 ? 8.064 -11.817 -16.006 1.00 86.12 129 TYR A C 1
ATOM 1051 O O . TYR A 1 129 ? 8.649 -10.741 -15.862 1.00 86.12 129 TYR A O 1
ATOM 1059 N N . GLU A 1 130 ? 8.631 -12.966 -15.644 1.00 84.31 130 GLU A N 1
ATOM 1060 C CA . GLU A 1 130 ? 9.990 -13.049 -15.092 1.00 84.31 130 GLU A CA 1
ATOM 1061 C C . GLU A 1 130 ? 11.046 -12.401 -16.004 1.00 84.31 130 GLU A C 1
ATOM 1063 O O . GLU A 1 130 ? 12.009 -11.796 -15.521 1.00 84.31 130 GLU A O 1
ATOM 1068 N N . SER A 1 131 ? 10.847 -12.470 -17.323 1.00 86.88 131 SER A N 1
ATOM 1069 C CA . SER A 1 131 ? 11.706 -11.805 -18.305 1.00 86.88 131 SER A CA 1
ATOM 1070 C C . SER A 1 131 ? 11.697 -10.285 -18.154 1.00 86.88 131 SER A C 1
ATOM 1072 O O . SER A 1 131 ? 12.761 -9.676 -18.216 1.00 86.88 131 SER A O 1
ATOM 1074 N N . ASP A 1 132 ? 10.533 -9.681 -17.892 1.00 86.94 132 ASP A N 1
ATOM 1075 C CA . ASP A 1 132 ? 10.399 -8.229 -17.726 1.00 86.94 132 ASP A CA 1
ATOM 1076 C C . ASP A 1 132 ? 11.139 -7.743 -16.469 1.00 86.94 132 ASP A C 1
ATOM 1078 O O . ASP A 1 132 ? 11.804 -6.704 -16.476 1.00 86.94 132 ASP A O 1
ATOM 1082 N N . LEU A 1 133 ? 11.057 -8.527 -15.386 1.00 84.44 133 LEU A N 1
ATOM 1083 C CA . LEU A 1 133 ? 11.780 -8.263 -14.140 1.00 84.44 133 LEU A CA 1
ATOM 1084 C C . LEU A 1 133 ? 13.294 -8.349 -14.359 1.00 84.44 133 LEU A C 1
ATOM 1086 O O . LEU A 1 133 ? 14.035 -7.448 -13.961 1.00 84.44 133 LEU A O 1
ATOM 1090 N N . THR A 1 134 ? 13.745 -9.399 -15.047 1.00 85.38 134 THR A N 1
ATOM 1091 C CA . THR A 1 134 ? 15.169 -9.632 -15.312 1.00 85.38 134 THR A CA 1
ATOM 1092 C C . THR A 1 134 ? 15.758 -8.549 -16.222 1.00 85.38 134 THR A C 1
ATOM 1094 O O . THR A 1 134 ? 16.851 -8.053 -15.949 1.00 85.38 134 THR A O 1
ATOM 1097 N N . GLU A 1 135 ? 15.030 -8.118 -17.258 1.00 85.25 135 GLU A N 1
ATOM 1098 C CA . GLU A 1 135 ? 15.443 -7.027 -18.156 1.00 85.25 135 GLU A CA 1
ATOM 1099 C C . GLU A 1 135 ? 15.582 -5.689 -17.412 1.00 85.25 135 GLU A C 1
ATOM 1101 O O . GLU A 1 135 ? 16.489 -4.903 -17.689 1.00 85.25 135 GLU A O 1
ATOM 1106 N N . CYS A 1 136 ? 14.743 -5.455 -16.400 1.00 81.75 136 CYS A N 1
ATOM 1107 C CA . CYS A 1 136 ? 14.839 -4.285 -15.527 1.00 81.75 136 CYS A CA 1
ATOM 1108 C C . CYS A 1 136 ? 15.859 -4.445 -14.384 1.00 81.75 136 CYS A C 1
ATOM 1110 O O . CYS A 1 136 ? 15.938 -3.579 -13.512 1.00 81.75 136 CYS A O 1
ATOM 1112 N N . GLY A 1 137 ? 16.654 -5.521 -14.380 1.00 79.25 137 GLY A N 1
ATOM 1113 C CA . GLY A 1 137 ? 17.697 -5.765 -13.381 1.00 79.25 137 GLY A CA 1
ATOM 1114 C C . GLY A 1 137 ? 17.158 -6.100 -11.988 1.00 79.25 137 GLY A C 1
ATOM 1115 O O . GLY A 1 137 ? 17.859 -5.895 -10.994 1.00 79.25 137 GLY A O 1
ATOM 1116 N N . ILE A 1 138 ? 15.919 -6.585 -11.905 1.00 80.50 138 ILE A N 1
ATOM 1117 C CA . ILE A 1 138 ? 15.258 -6.974 -10.661 1.00 80.50 138 ILE A CA 1
ATOM 1118 C C . ILE A 1 138 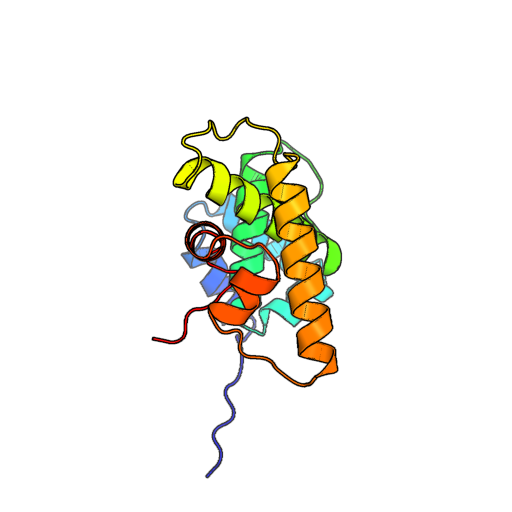? 15.478 -8.472 -1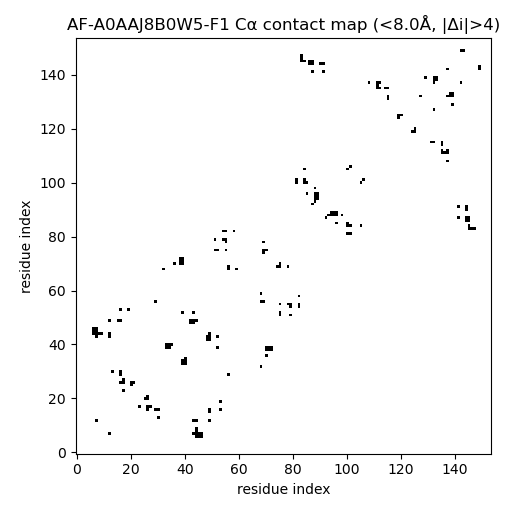0.435 1.00 80.50 138 ILE A C 1
ATOM 1120 O O . ILE A 1 138 ? 15.101 -9.299 -11.263 1.00 80.50 138 ILE A O 1
ATOM 1124 N N . ASP A 1 139 ? 16.051 -8.836 -9.285 1.00 77.31 139 ASP A N 1
ATOM 1125 C CA . ASP A 1 139 ? 16.086 -10.235 -8.847 1.00 77.31 139 ASP A CA 1
ATOM 1126 C C . ASP A 1 139 ? 14.658 -10.700 -8.521 1.00 77.31 139 ASP A C 1
ATOM 1128 O O . ASP A 1 139 ? 14.010 -10.163 -7.618 1.00 77.31 139 ASP A O 1
ATOM 1132 N N . ILE A 1 140 ? 14.178 -11.714 -9.243 1.00 75.62 140 ILE A N 1
ATOM 1133 C CA . ILE A 1 140 ? 12.842 -12.309 -9.088 1.00 75.62 140 ILE A CA 1
ATOM 1134 C C . ILE A 1 140 ? 12.604 -12.744 -7.636 1.00 75.62 140 ILE A C 1
ATOM 1136 O O . ILE A 1 140 ? 11.520 -12.533 -7.083 1.00 75.62 140 ILE A O 1
ATOM 1140 N N . ARG A 1 141 ? 13.634 -13.282 -6.966 1.00 74.19 141 ARG A N 1
ATOM 1141 C CA . ARG A 1 141 ? 13.534 -13.677 -5.554 1.00 74.19 141 ARG A CA 1
ATOM 1142 C C . ARG A 1 141 ? 13.337 -12.466 -4.651 1.00 74.19 141 ARG A C 1
ATOM 1144 O O . ARG A 1 141 ? 12.496 -12.514 -3.756 1.00 74.19 141 ARG A O 1
ATOM 1151 N N . ALA A 1 142 ? 14.020 -11.358 -4.928 1.00 67.94 142 ALA A N 1
ATOM 1152 C CA . ALA A 1 142 ? 13.833 -10.111 -4.192 1.00 67.94 142 ALA A CA 1
ATOM 1153 C C . ALA A 1 142 ? 12.456 -9.473 -4.458 1.00 67.94 142 ALA A C 1
ATOM 1155 O O . ALA A 1 142 ? 11.848 -8.941 -3.530 1.00 67.94 142 ALA A O 1
ATOM 1156 N N . ALA A 1 143 ? 11.934 -9.561 -5.688 1.00 68.31 143 ALA A N 1
ATOM 1157 C CA . ALA A 1 143 ? 10.598 -9.073 -6.039 1.00 68.31 143 ALA A CA 1
ATOM 1158 C C . ALA A 1 143 ? 9.485 -9.855 -5.323 1.00 68.31 143 ALA A C 1
ATOM 1160 O O . ALA A 1 143 ? 8.537 -9.250 -4.822 1.00 68.31 143 ALA A O 1
ATOM 1161 N N . SER A 1 144 ? 9.638 -11.178 -5.189 1.00 68.50 144 SER A N 1
ATOM 1162 C CA . SER A 1 144 ? 8.668 -12.045 -4.499 1.00 68.50 144 SER A CA 1
ATOM 1163 C C . SER A 1 144 ? 8.461 -11.686 -3.019 1.00 68.50 144 SER A C 1
ATOM 1165 O O . SER A 1 144 ? 7.396 -11.933 -2.452 1.00 68.50 144 SER A O 1
ATOM 1167 N N . VAL A 1 145 ? 9.458 -11.049 -2.392 1.00 64.00 145 VAL A N 1
ATOM 1168 C CA . VAL A 1 145 ? 9.425 -10.649 -0.976 1.00 64.00 145 VAL A CA 1
ATOM 1169 C C . VAL A 1 145 ? 8.577 -9.388 -0.759 1.00 64.00 145 VAL A C 1
ATOM 1171 O O . VAL A 1 145 ? 8.055 -9.191 0.341 1.00 64.00 145 VAL A O 1
ATOM 1174 N N . TYR A 1 146 ? 8.347 -8.581 -1.803 1.00 65.69 146 TYR A N 1
ATOM 1175 C CA . TYR A 1 146 ? 7.392 -7.466 -1.789 1.00 65.69 146 TYR A CA 1
ATOM 1176 C C . TYR A 1 146 ? 5.945 -7.973 -1.928 1.00 65.69 146 TYR A C 1
ATOM 1178 O O . TYR A 1 146 ? 5.184 -7.530 -2.794 1.00 65.69 146 TYR A O 1
ATOM 1186 N N . SER A 1 147 ? 5.554 -8.916 -1.066 1.00 61.47 147 SER A N 1
ATOM 1187 C CA . SER A 1 147 ? 4.195 -9.449 -0.990 1.00 61.47 147 SER A CA 1
ATOM 1188 C C . SER A 1 147 ? 3.222 -8.303 -0.681 1.00 61.47 147 SER A C 1
ATOM 1190 O O . SER A 1 147 ? 3.176 -7.806 0.450 1.00 61.47 147 SER A O 1
ATOM 1192 N N . GLY A 1 148 ? 2.481 -7.847 -1.694 1.00 64.69 148 GLY A N 1
ATOM 1193 C CA . GLY A 1 148 ? 1.612 -6.665 -1.622 1.00 64.69 148 GLY A CA 1
ATOM 1194 C C . GLY A 1 148 ? 1.939 -5.551 -2.621 1.00 64.69 148 GLY A C 1
ATOM 1195 O O . GLY A 1 148 ? 1.100 -4.677 -2.818 1.00 64.69 148 GLY A O 1
ATOM 1196 N N . VAL A 1 149 ? 3.119 -5.580 -3.252 1.00 74.88 149 VAL A N 1
ATOM 1197 C CA . VAL A 1 149 ? 3.442 -4.784 -4.456 1.00 74.88 149 VAL A CA 1
ATOM 1198 C C . VAL A 1 149 ? 3.326 -5.661 -5.702 1.00 74.88 149 VAL A C 1
ATOM 1200 O O . VAL A 1 149 ? 2.771 -5.221 -6.702 1.00 74.88 149 VAL A O 1
ATOM 1203 N N . PHE A 1 150 ? 3.771 -6.919 -5.605 1.00 73.00 150 PHE A N 1
ATOM 1204 C CA . PHE A 1 150 ? 3.482 -7.963 -6.584 1.00 73.00 150 PHE A CA 1
AT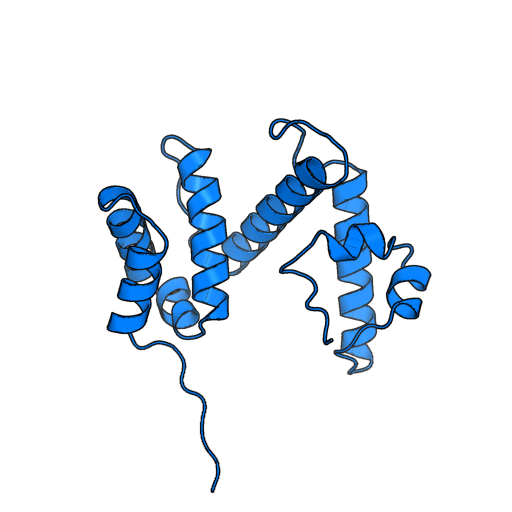OM 1205 C C . PHE A 1 150 ? 2.438 -8.934 -6.044 1.00 73.00 150 PHE A C 1
ATOM 1207 O O . PHE A 1 150 ? 2.476 -9.334 -4.875 1.00 73.00 150 PHE A O 1
ATOM 1214 N N . THR A 1 151 ? 1.528 -9.334 -6.924 1.00 71.94 151 THR A N 1
ATOM 1215 C CA . THR A 1 151 ? 0.626 -10.466 -6.732 1.00 71.94 151 THR A CA 1
ATOM 1216 C C . THR A 1 151 ? 0.996 -11.514 -7.768 1.00 71.94 151 THR A C 1
ATOM 1218 O O . THR A 1 151 ? 1.006 -11.214 -8.959 1.00 71.94 151 THR A O 1
ATOM 1221 N N . ALA A 1 152 ? 1.358 -12.712 -7.320 1.00 64.31 152 ALA A N 1
ATOM 1222 C CA . ALA A 1 152 ? 1.552 -13.835 -8.225 1.00 64.31 152 ALA A CA 1
ATOM 1223 C C . ALA A 1 152 ? 0.179 -14.435 -8.547 1.00 64.31 152 ALA A C 1
ATOM 1225 O O . ALA A 1 152 ? -0.548 -14.807 -7.623 1.00 64.31 152 ALA A O 1
ATOM 1226 N N . ASP A 1 153 ? -0.156 -14.524 -9.831 1.00 56.19 153 ASP A N 1
ATOM 1227 C CA . ASP A 1 153 ? -1.219 -15.413 -10.288 1.00 56.19 153 ASP A CA 1
ATOM 1228 C C . ASP A 1 153 ? -0.618 -16.827 -10.353 1.00 56.19 153 ASP A C 1
ATOM 1230 O O . ASP A 1 153 ? 0.366 -17.054 -11.060 1.00 56.19 153 ASP A O 1
ATOM 1234 N N . LEU A 1 154 ? -1.145 -17.738 -9.527 1.00 37.44 154 LEU A N 1
ATOM 1235 C CA . LEU A 1 154 ? -0.819 -19.171 -9.538 1.00 37.44 154 LEU A CA 1
ATOM 1236 C C . LEU A 1 154 ? -1.555 -19.887 -10.674 1.00 37.44 154 LEU A C 1
ATOM 1238 O O . LEU A 1 154 ? -2.759 -19.594 -10.857 1.00 37.44 154 LEU A O 1
#

Solvent-accessible surface area (backbone atoms only — not comparable to full-atom values): 9101 Å² total; per-residue (Å²): 139,85,84,82,86,74,60,43,51,74,69,52,40,51,52,51,45,50,72,71,32,90,48,65,67,61,24,50,54,51,53,48,53,32,66,72,26,64,65,48,48,59,46,31,23,39,62,68,44,42,51,51,50,52,56,35,52,52,53,50,62,75,74,38,98,81,68,87,74,75,66,48,73,68,48,46,53,54,46,38,53,44,54,43,41,43,52,32,36,47,75,71,70,72,42,61,94,81,58,71,59,77,38,75,67,53,47,54,48,54,52,35,51,52,48,51,52,50,60,31,49,77,72,73,46,89,78,83,52,74,66,58,37,50,75,53,71,41,57,67,72,66,52,62,55,33,71,82,82,51,79,84,85,129

Mean predicted aligned error: 7.09 Å

Foldseek 3Di:
DDDDDWFDDLVRLLVLLCVLDVDPVLSVVLNVLCVVQPASVVVNSHVLSSVLSSLLSVVCVVPDPDDDDDRDPVSSVVSSLLSLLLQLCVPPVVDDSPPDSDDPVSVLQVVLVVVLCVVCVVVVHPDDDPVSCVVSVHDPVSVVSSVSSDDDDD